Protein AF-A0A2E1GS94-F1 (afdb_monomer_lite)

pLDDT: mean 85.34, std 13.86, range [45.25, 96.44]

Foldseek 3Di:
DPVVVVVVVVVVVVVVVVVVVVVVVVVVVPFPWDKDKAQKKKKFFDQVCLLVQDFQFWKDWAQAIEGEHLEDDPDDDPNYDYDYRQFRFDDDDPNDTDTDGDGGLVRLVVVVVVPVVDQKDWDDPVCSVVGNITMIGGVVSGIIMMIGGPSHRMDMDHD

Structure (mmCIF, N/CA/C/O backbone):
data_AF-A0A2E1GS94-F1
#
_entry.id   AF-A0A2E1GS94-F1
#
loop_
_atom_site.group_PDB
_atom_site.id
_atom_site.type_symbol
_atom_site.label_atom_id
_atom_site.label_alt_id
_atom_site.label_comp_id
_atom_site.label_asym_id
_atom_site.label_entity_id
_atom_site.label_seq_id
_atom_site.pdbx_PDB_ins_code
_atom_site.Cartn_x
_atom_site.Cartn_y
_atom_site.Cartn_z
_atom_site.occupancy
_atom_site.B_iso_or_equiv
_atom_site.auth_seq_id
_atom_site.auth_comp_id
_atom_site.auth_asym_id
_atom_site.auth_atom_id
_atom_site.pdbx_PDB_model_num
ATOM 1 N N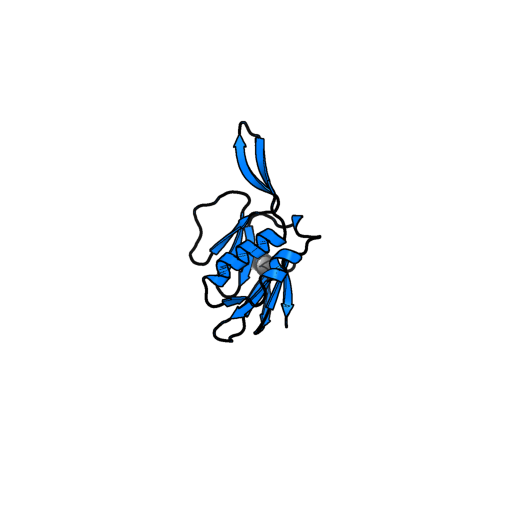 . MET A 1 1 ? -25.168 -57.553 -24.967 1.00 45.25 1 MET A N 1
ATOM 2 C CA . MET A 1 1 ? -24.920 -56.125 -25.275 1.00 45.25 1 MET A CA 1
ATOM 3 C C . MET A 1 1 ? -24.930 -55.276 -23.989 1.00 45.25 1 MET A C 1
ATOM 5 O O . MET A 1 1 ? -25.676 -54.319 -23.899 1.00 45.25 1 MET A O 1
ATOM 9 N N . VAL A 1 2 ? -24.141 -55.643 -22.963 1.00 47.12 2 VAL A N 1
ATOM 10 C CA . VAL A 1 2 ? -24.171 -54.984 -21.625 1.00 47.12 2 VAL A CA 1
ATOM 11 C C . VAL A 1 2 ? -22.766 -54.587 -21.126 1.00 47.12 2 VAL A C 1
ATOM 13 O O . VAL A 1 2 ? -22.616 -53.699 -20.295 1.00 47.12 2 VAL A O 1
ATOM 16 N N . LEU A 1 3 ? -21.700 -55.167 -21.691 1.00 45.97 3 LEU A N 1
ATOM 17 C CA . LEU A 1 3 ? -20.315 -54.942 -21.247 1.00 45.97 3 LEU A CA 1
ATOM 18 C C . LEU A 1 3 ? -19.674 -53.636 -21.752 1.00 45.97 3 LEU A C 1
ATOM 20 O O . LEU A 1 3 ? -18.719 -53.154 -21.147 1.00 45.97 3 LEU A O 1
ATOM 24 N N . VAL A 1 4 ? -20.187 -53.045 -22.838 1.00 50.72 4 VAL A N 1
ATOM 25 C CA . VAL A 1 4 ? -19.599 -51.834 -23.448 1.00 50.72 4 VAL A CA 1
ATOM 26 C C . VAL A 1 4 ? -20.032 -50.561 -22.710 1.00 50.72 4 VAL A C 1
ATOM 28 O O . VAL A 1 4 ? -19.220 -49.658 -22.518 1.00 50.72 4 VAL A O 1
ATOM 31 N N . GLY A 1 5 ? -21.272 -50.523 -22.204 1.00 50.88 5 GLY A N 1
ATOM 32 C CA . GLY A 1 5 ? -21.806 -49.378 -21.457 1.00 50.88 5 GLY A CA 1
ATOM 33 C C . GLY A 1 5 ? -21.050 -49.114 -20.156 1.00 50.88 5 GLY A C 1
ATOM 34 O O . GLY A 1 5 ? -20.760 -47.967 -19.835 1.00 50.88 5 GLY A O 1
ATOM 35 N N . ASN A 1 6 ? -20.635 -50.176 -19.458 1.00 57.50 6 ASN A N 1
ATOM 36 C CA . ASN A 1 6 ? -19.967 -50.068 -18.160 1.00 57.50 6 ASN A CA 1
ATOM 37 C C . ASN A 1 6 ? -18.542 -49.488 -18.271 1.00 57.50 6 ASN A C 1
ATOM 39 O O . ASN A 1 6 ? -18.098 -48.741 -17.403 1.00 57.50 6 ASN A O 1
ATOM 43 N N . LYS A 1 7 ? -17.815 -49.781 -19.360 1.00 54.75 7 LYS A N 1
ATOM 44 C CA . LYS A 1 7 ? -16.481 -49.202 -19.605 1.00 54.75 7 LYS A CA 1
ATOM 45 C C . LYS A 1 7 ? -16.559 -47.728 -20.004 1.00 54.75 7 LYS A C 1
ATOM 47 O O . LYS A 1 7 ? -15.763 -46.935 -19.514 1.00 54.75 7 LYS A O 1
ATOM 52 N N . PHE A 1 8 ? -17.536 -47.358 -20.833 1.00 59.97 8 PHE A N 1
ATOM 53 C CA . PHE A 1 8 ? -17.757 -45.964 -21.228 1.00 59.97 8 PHE A CA 1
ATOM 54 C C . PHE A 1 8 ? -18.191 -45.092 -20.042 1.00 59.97 8 PHE A C 1
ATOM 56 O O . PHE A 1 8 ? -17.655 -44.002 -19.863 1.00 59.97 8 PHE A O 1
ATOM 63 N N . PHE A 1 9 ? -19.090 -45.596 -19.188 1.00 60.19 9 PHE A N 1
ATOM 64 C CA . PHE A 1 9 ? -19.523 -44.888 -17.979 1.00 60.19 9 PHE A CA 1
ATOM 65 C C . PHE A 1 9 ? -18.377 -44.673 -16.986 1.00 60.19 9 PHE A C 1
ATOM 67 O O . PHE A 1 9 ? -18.208 -43.569 -16.477 1.00 60.19 9 PHE A O 1
ATOM 74 N N . ASN A 1 10 ? -17.547 -45.697 -16.755 1.00 60.69 10 ASN A N 1
ATOM 75 C CA . ASN A 1 10 ? -16.380 -45.578 -15.879 1.00 60.69 10 ASN A CA 1
ATOM 76 C C . ASN A 1 10 ? -15.337 -44.592 -16.422 1.00 60.69 10 ASN A C 1
ATOM 78 O O . ASN A 1 10 ? -14.745 -43.842 -15.649 1.00 60.69 10 ASN A O 1
ATOM 82 N N . LEU A 1 11 ? -15.137 -44.553 -17.744 1.00 61.78 11 LEU A N 1
ATOM 83 C CA . LEU A 1 11 ? -14.219 -43.608 -18.375 1.00 61.78 11 LEU A CA 1
ATOM 84 C C . LEU A 1 11 ? -14.734 -42.164 -18.251 1.00 61.78 11 LEU A C 1
ATOM 86 O O . LEU A 1 11 ? -13.988 -41.278 -17.841 1.00 61.78 11 LEU A O 1
ATOM 90 N N . LEU A 1 12 ? -16.024 -41.935 -18.526 1.00 61.16 12 LEU A N 1
ATOM 91 C CA . LEU A 1 12 ? -16.661 -40.622 -18.387 1.00 61.16 12 LEU A CA 1
ATOM 92 C C . LEU A 1 12 ? -16.620 -40.129 -16.931 1.00 61.16 12 LEU A C 1
ATOM 94 O O . LEU A 1 12 ? -16.287 -38.974 -16.672 1.00 61.16 12 LEU A O 1
ATOM 98 N N . PHE A 1 13 ? -16.887 -41.024 -15.975 1.00 63.16 13 PHE A N 1
ATOM 99 C CA . PHE A 1 13 ? -16.810 -40.739 -14.543 1.00 63.16 13 PHE A CA 1
ATOM 100 C C . PHE A 1 13 ? -15.378 -40.408 -14.097 1.00 63.16 13 PHE A C 1
ATOM 102 O O . PHE A 1 13 ? -15.176 -39.494 -13.299 1.00 63.16 13 PHE A O 1
ATOM 109 N N . PHE A 1 14 ? -14.369 -41.089 -14.651 1.00 64.94 14 PHE A N 1
ATOM 110 C CA . PHE A 1 14 ? -12.962 -40.789 -14.390 1.00 64.94 14 PHE A CA 1
ATOM 111 C C . PHE A 1 14 ? -12.572 -39.396 -14.905 1.00 64.94 14 PHE A C 1
ATOM 113 O O . PHE A 1 14 ? -11.951 -38.627 -14.171 1.00 64.94 14 PHE A O 1
ATOM 120 N N . TYR A 1 15 ? -12.976 -39.023 -16.123 1.00 69.50 15 TYR A N 1
ATOM 121 C CA . TYR A 1 15 ? -12.730 -37.675 -16.650 1.00 69.50 15 TYR A CA 1
ATOM 122 C C . TYR A 1 15 ? -13.458 -36.594 -15.845 1.00 69.50 15 TYR A C 1
ATOM 124 O O . TYR A 1 15 ? -12.851 -35.577 -15.510 1.00 69.50 15 TYR A O 1
ATOM 132 N N . PHE A 1 16 ? -14.714 -36.832 -15.461 1.00 71.44 16 PHE A N 1
ATOM 133 C CA . PHE A 1 16 ? -15.487 -35.888 -14.652 1.00 71.44 16 PHE A CA 1
ATOM 134 C C . PHE A 1 16 ? -14.867 -35.687 -13.262 1.00 71.44 16 PHE A C 1
ATOM 136 O O . PHE A 1 16 ? -14.725 -34.556 -12.801 1.00 71.44 16 PHE A O 1
ATOM 143 N N . LYS A 1 17 ? -14.409 -36.770 -12.619 1.00 70.31 17 LYS A N 1
ATOM 144 C CA . LYS A 1 17 ? -13.725 -36.719 -11.319 1.00 70.31 17 LYS A CA 1
ATOM 145 C C . LYS A 1 17 ? -12.403 -35.951 -11.391 1.00 70.31 17 LYS A C 1
ATOM 147 O O . LYS A 1 17 ? -12.129 -35.145 -10.507 1.00 70.31 17 LYS A O 1
ATOM 152 N N . ASN A 1 18 ? -11.604 -36.167 -12.438 1.00 68.81 18 ASN A N 1
ATOM 153 C CA . ASN A 1 18 ? -10.344 -35.442 -12.627 1.00 68.81 18 ASN A CA 1
ATOM 154 C C . ASN A 1 18 ? -10.570 -33.956 -12.943 1.00 68.81 18 ASN A C 1
ATOM 156 O O . ASN A 1 18 ? -9.838 -33.112 -12.434 1.00 68.81 18 ASN A O 1
ATOM 160 N N . TYR A 1 19 ? -11.606 -33.622 -13.717 1.00 72.00 19 TYR A N 1
ATOM 161 C CA . TYR A 1 19 ? -11.971 -32.231 -13.997 1.00 72.00 19 TYR A CA 1
ATOM 162 C C . TYR A 1 19 ? -12.457 -31.503 -12.737 1.00 72.00 19 TYR A C 1
ATOM 164 O O . TYR A 1 19 ? -12.022 -30.388 -12.459 1.00 72.00 19 TYR A O 1
ATOM 172 N N . LEU A 1 20 ? -13.295 -32.160 -11.927 1.00 71.00 20 LEU A N 1
ATOM 173 C CA . LEU A 1 20 ? -13.753 -31.628 -10.644 1.00 71.00 20 LEU A CA 1
ATOM 174 C C . LEU A 1 20 ? -12.578 -31.415 -9.676 1.00 71.00 20 LEU A C 1
ATOM 176 O O . LEU A 1 20 ? -12.503 -30.383 -9.019 1.00 71.00 20 LEU A O 1
ATOM 180 N N . PHE A 1 21 ? -11.630 -32.356 -9.622 1.00 70.19 21 PHE A N 1
ATOM 181 C CA . PHE A 1 21 ? -10.424 -32.235 -8.800 1.00 70.19 21 PHE A CA 1
ATOM 182 C C . PHE A 1 21 ? -9.523 -31.075 -9.250 1.00 70.19 21 PHE A C 1
ATOM 184 O O . PHE A 1 21 ? -9.039 -30.315 -8.415 1.00 70.19 21 PHE A O 1
ATOM 191 N N . LEU A 1 22 ? -9.354 -30.883 -10.563 1.00 66.00 22 LEU A N 1
ATOM 192 C CA . LEU A 1 22 ? -8.608 -29.752 -11.116 1.00 66.00 22 LEU A CA 1
ATOM 193 C C . LEU A 1 22 ? -9.297 -28.413 -10.802 1.00 66.00 22 LEU A C 1
ATOM 195 O O . LEU A 1 22 ? -8.633 -27.455 -10.419 1.00 66.00 22 LEU A O 1
ATOM 199 N N . TYR A 1 23 ? -10.628 -28.360 -10.889 1.00 64.00 23 TYR A N 1
ATOM 200 C CA . TYR A 1 23 ? -11.425 -27.190 -10.510 1.00 64.00 23 TYR A CA 1
ATOM 201 C C . TYR A 1 23 ? -11.293 -26.861 -9.012 1.00 64.00 23 TYR A C 1
ATOM 203 O O . TYR A 1 23 ? -11.087 -25.702 -8.652 1.00 64.00 23 TYR A O 1
ATOM 211 N N . PHE A 1 24 ? -11.310 -27.876 -8.139 1.00 60.25 24 PHE A N 1
ATOM 212 C CA . PHE A 1 24 ? -11.046 -27.709 -6.705 1.00 60.25 24 PHE A CA 1
ATOM 213 C C . PHE A 1 24 ? -9.619 -27.229 -6.415 1.00 60.25 24 PHE A C 1
ATOM 215 O O . PHE A 1 24 ? -9.440 -26.383 -5.543 1.00 60.25 24 PHE A O 1
ATOM 222 N N . LEU A 1 25 ? -8.612 -27.708 -7.152 1.00 57.34 25 LEU A N 1
ATOM 223 C CA . LEU A 1 25 ? -7.231 -27.226 -7.031 1.00 57.34 25 LEU A CA 1
ATOM 224 C C . LEU A 1 25 ? -7.091 -25.755 -7.446 1.00 57.34 25 LEU A C 1
ATOM 226 O O . LEU A 1 25 ? -6.404 -24.994 -6.770 1.00 57.34 25 LEU A O 1
ATOM 230 N N . ILE A 1 26 ? -7.778 -25.337 -8.512 1.00 58.75 26 ILE A N 1
ATOM 231 C CA . ILE A 1 26 ? -7.781 -23.940 -8.971 1.00 58.75 26 ILE A CA 1
ATOM 232 C C . ILE A 1 26 ? -8.468 -23.028 -7.942 1.00 58.75 26 ILE A C 1
ATOM 234 O O . ILE A 1 26 ? -7.962 -21.946 -7.657 1.00 58.75 26 ILE A O 1
ATOM 238 N N . ILE A 1 27 ? -9.577 -23.471 -7.334 1.00 56.66 27 ILE A N 1
ATOM 239 C CA . ILE A 1 27 ? -10.271 -22.710 -6.280 1.00 56.66 27 ILE A CA 1
ATOM 240 C C . ILE A 1 27 ? -9.458 -22.675 -4.983 1.00 56.66 27 ILE A C 1
ATOM 242 O O . ILE A 1 27 ? -9.384 -21.630 -4.346 1.00 56.66 27 ILE A O 1
ATOM 246 N N . SER A 1 28 ? -8.814 -23.781 -4.601 1.00 52.41 28 SER A N 1
ATOM 247 C CA . SER A 1 28 ? -7.985 -23.843 -3.391 1.00 52.41 28 SER A CA 1
ATOM 248 C C . SER A 1 28 ? -6.697 -23.024 -3.505 1.00 52.41 28 SER A C 1
ATOM 250 O O . SER A 1 28 ? -6.132 -22.652 -2.483 1.00 52.41 28 SER A O 1
ATOM 252 N N . CYS A 1 29 ? -6.232 -22.733 -4.723 1.00 51.50 29 CYS A N 1
ATOM 253 C CA . CYS A 1 29 ? -5.133 -21.799 -4.976 1.00 51.50 29 CYS A CA 1
ATOM 254 C C . CYS A 1 29 ? -5.615 -20.333 -5.059 1.00 51.50 29 CYS A C 1
ATOM 256 O O . CYS A 1 29 ? -4.816 -19.419 -5.274 1.00 51.50 29 CYS A O 1
ATOM 258 N N . GLY A 1 30 ? -6.924 -20.103 -4.914 1.00 49.16 30 GLY A N 1
ATOM 259 C CA . GLY A 1 30 ? -7.565 -18.799 -4.972 1.00 49.16 30 GLY A CA 1
ATOM 260 C C . GLY A 1 30 ? -7.270 -17.957 -3.735 1.00 49.16 30 GLY A C 1
ATOM 261 O O . GLY A 1 30 ? -8.071 -17.925 -2.813 1.00 49.16 30 GLY A O 1
ATOM 262 N N . ASN A 1 31 ? -6.136 -17.251 -3.767 1.00 59.44 31 ASN A N 1
ATOM 263 C CA . ASN A 1 31 ? -5.781 -16.085 -2.951 1.00 59.44 31 ASN A CA 1
ATOM 264 C C . ASN A 1 31 ? -6.275 -16.113 -1.491 1.00 59.44 31 ASN A C 1
ATOM 266 O O . ASN A 1 31 ? -7.259 -15.449 -1.154 1.00 59.44 31 ASN A O 1
ATOM 270 N N . ASP A 1 32 ? -5.510 -16.774 -0.617 1.00 70.00 32 ASP A N 1
ATOM 271 C CA . ASP A 1 32 ? -5.539 -16.531 0.831 1.00 70.00 32 ASP A CA 1
ATOM 272 C C . ASP A 1 32 ? -5.118 -15.075 1.100 1.00 70.00 32 ASP A C 1
ATOM 274 O O . ASP A 1 32 ? -3.943 -14.740 1.289 1.00 70.00 32 ASP A O 1
ATOM 278 N N . LEU A 1 33 ? -6.093 -14.169 1.030 1.00 83.25 33 LEU A N 1
ATOM 279 C CA . LEU A 1 33 ? -5.927 -12.794 1.466 1.00 83.25 33 LEU A CA 1
ATOM 280 C C . LEU A 1 33 ? -6.157 -12.743 2.973 1.00 83.25 33 LEU A C 1
ATOM 282 O O . LEU A 1 33 ? -7.273 -12.968 3.447 1.00 83.25 33 LEU A O 1
ATOM 286 N N . ASP A 1 34 ? -5.122 -12.360 3.710 1.00 88.38 34 ASP A N 1
ATOM 287 C CA . ASP A 1 34 ? -5.261 -11.993 5.110 1.00 88.38 34 ASP A CA 1
ATOM 288 C C . ASP A 1 34 ? -6.208 -10.795 5.201 1.00 88.38 34 ASP A C 1
ATOM 290 O O . ASP A 1 34 ? -6.040 -9.798 4.487 1.00 88.38 34 ASP A O 1
ATOM 294 N N . LYS A 1 35 ? -7.207 -10.893 6.082 1.00 92.12 35 LYS A N 1
ATOM 295 C CA . LYS A 1 35 ? -8.173 -9.827 6.343 1.00 92.12 35 LYS A CA 1
ATOM 296 C C . LYS A 1 35 ? -8.066 -9.362 7.786 1.00 92.12 35 LYS A C 1
ATOM 298 O O . LYS A 1 35 ? -8.215 -10.156 8.708 1.00 92.12 35 LYS A O 1
ATOM 303 N N . ILE A 1 36 ? -7.902 -8.058 7.961 1.00 93.50 36 ILE A N 1
ATOM 304 C CA . ILE A 1 36 ? -7.797 -7.399 9.264 1.00 93.50 36 ILE A CA 1
ATOM 305 C C . ILE A 1 36 ? -8.922 -6.376 9.372 1.00 93.50 36 ILE A C 1
ATOM 307 O O . ILE A 1 36 ? -9.161 -5.629 8.424 1.00 93.50 36 ILE A O 1
ATOM 311 N N . ASN A 1 37 ? -9.626 -6.356 10.508 1.00 94.44 37 ASN A N 1
ATOM 312 C CA . ASN A 1 37 ? -10.758 -5.456 10.739 1.00 94.44 37 ASN A CA 1
ATOM 313 C C . ASN A 1 37 ? -10.634 -4.766 12.100 1.00 94.44 37 ASN A C 1
ATOM 315 O O . ASN A 1 37 ? -10.961 -5.365 13.123 1.00 94.44 37 ASN A O 1
ATOM 319 N N . SER A 1 38 ? -10.265 -3.487 12.109 1.00 95.50 38 SER A N 1
ATOM 320 C CA . SER A 1 38 ? -10.055 -2.72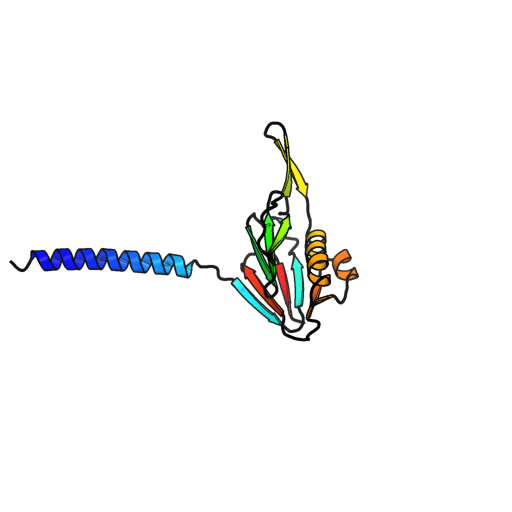8 13.346 1.00 95.50 38 SER A CA 1
ATOM 321 C C . SER A 1 38 ? -10.559 -1.284 13.213 1.00 95.50 38 SER A C 1
ATOM 323 O O . SER A 1 38 ? -10.518 -0.732 12.112 1.00 95.50 38 SER A O 1
ATOM 325 N N . PRO A 1 39 ? -11.065 -0.648 14.290 1.00 94.12 39 PRO A N 1
ATOM 326 C CA . PRO A 1 39 ? -11.406 0.780 14.283 1.00 94.12 39 PRO A CA 1
ATOM 327 C C . PRO A 1 39 ? -10.201 1.686 13.994 1.00 94.12 39 PRO A C 1
ATOM 329 O O . PRO A 1 39 ? -10.365 2.744 13.389 1.00 94.12 39 PRO A O 1
ATOM 332 N N . GLN A 1 40 ? -9.002 1.275 14.409 1.00 94.81 40 GLN A N 1
ATOM 333 C CA . GLN A 1 40 ? -7.762 1.998 14.168 1.00 94.81 40 GLN A CA 1
ATOM 334 C C . GLN A 1 40 ? -6.658 1.025 13.757 1.00 94.81 40 GLN A C 1
ATOM 336 O O . GLN A 1 40 ? -6.482 -0.042 14.348 1.00 94.81 40 GLN A O 1
ATOM 341 N N . ILE A 1 41 ? -5.918 1.392 12.715 1.00 95.31 41 ILE A N 1
ATOM 342 C CA . ILE A 1 41 ? -4.871 0.548 12.142 1.00 95.31 41 ILE A CA 1
ATOM 343 C C . ILE A 1 41 ? -3.600 1.368 11.963 1.00 95.31 41 ILE A C 1
ATOM 345 O O . ILE A 1 41 ? -3.650 2.534 11.575 1.00 95.31 41 ILE A O 1
ATOM 349 N N . VAL A 1 42 ? -2.452 0.748 12.224 1.00 95.44 42 VAL A N 1
ATOM 350 C CA . VAL A 1 42 ? -1.151 1.247 11.777 1.00 95.44 42 VAL A CA 1
ATOM 351 C C . VAL A 1 42 ? -0.654 0.349 10.656 1.00 95.44 42 VAL A C 1
ATOM 353 O O . VAL A 1 42 ? -0.514 -0.857 10.861 1.00 95.44 42 VAL A O 1
ATOM 356 N N . ILE A 1 43 ? -0.375 0.930 9.490 1.00 94.94 43 ILE A N 1
ATOM 357 C CA . ILE A 1 43 ? 0.281 0.227 8.386 1.00 94.94 43 ILE A CA 1
ATOM 358 C C . ILE A 1 43 ? 1.713 0.722 8.204 1.00 94.94 43 ILE A C 1
ATOM 360 O O . ILE A 1 43 ? 2.008 1.900 8.413 1.00 94.94 43 ILE A O 1
ATOM 364 N N . LYS A 1 44 ? 2.603 -0.188 7.817 1.00 95.31 44 LYS A N 1
ATOM 365 C CA . LYS A 1 44 ? 4.018 0.091 7.566 1.00 95.31 44 LYS A CA 1
ATOM 366 C C . LYS A 1 44 ? 4.576 -0.950 6.608 1.00 95.31 44 LYS A C 1
ATOM 368 O O . LYS A 1 44 ? 4.303 -2.135 6.776 1.00 95.31 44 LYS A O 1
ATOM 373 N N . TYR A 1 45 ? 5.385 -0.546 5.639 1.00 95.88 45 TYR A N 1
ATOM 374 C CA . TYR A 1 45 ? 6.111 -1.517 4.823 1.00 95.88 45 TYR A CA 1
ATOM 375 C C . TYR A 1 45 ? 7.261 -2.157 5.607 1.00 95.88 45 TYR A C 1
ATOM 377 O O . TYR A 1 45 ? 8.002 -1.476 6.318 1.00 95.88 45 TYR A O 1
ATOM 385 N N . ASP A 1 46 ? 7.430 -3.468 5.457 1.00 94.62 46 ASP A N 1
ATOM 386 C CA . ASP A 1 46 ? 8.582 -4.186 5.995 1.00 94.62 46 ASP A CA 1
ATOM 387 C C . ASP A 1 46 ? 9.833 -3.848 5.175 1.00 94.62 46 ASP A C 1
ATOM 389 O O . ASP A 1 46 ? 9.999 -4.326 4.052 1.00 94.62 46 ASP A O 1
ATOM 393 N N . SER A 1 47 ? 10.735 -3.050 5.746 1.00 91.06 47 SER A N 1
ATOM 394 C CA . SER A 1 47 ? 11.977 -2.631 5.090 1.00 91.06 47 SER A CA 1
ATOM 395 C C . SER A 1 47 ? 12.869 -3.795 4.644 1.00 91.06 47 SER A C 1
ATOM 397 O O . SER A 1 47 ? 13.592 -3.648 3.660 1.00 91.06 47 SER A O 1
ATOM 399 N N . PHE A 1 48 ? 12.830 -4.950 5.321 1.00 91.56 48 PHE A N 1
ATOM 400 C CA . PHE A 1 48 ? 13.662 -6.104 4.961 1.00 91.56 48 PHE A CA 1
ATOM 401 C C . PHE A 1 48 ? 13.116 -6.850 3.744 1.00 91.56 48 PHE A C 1
ATOM 403 O O . PHE A 1 48 ? 13.880 -7.346 2.916 1.00 91.56 48 PHE A O 1
ATOM 410 N N . ASN A 1 49 ? 11.791 -6.918 3.624 1.00 93.38 49 ASN A N 1
ATOM 411 C CA . ASN A 1 49 ? 11.108 -7.633 2.550 1.00 93.38 49 ASN A CA 1
ATOM 412 C C . ASN A 1 49 ? 10.567 -6.705 1.450 1.00 93.38 49 ASN A C 1
ATOM 414 O O . ASN A 1 49 ? 10.013 -7.194 0.472 1.00 93.38 49 ASN A O 1
ATOM 418 N N . PHE A 1 50 ? 10.772 -5.390 1.559 1.00 92.50 50 PHE A N 1
ATOM 419 C CA . PHE A 1 50 ? 10.280 -4.376 0.623 1.00 92.50 50 PHE A CA 1
ATOM 420 C C . PHE A 1 50 ? 10.624 -4.664 -0.841 1.00 92.50 50 PHE A C 1
ATOM 422 O O . PHE A 1 50 ? 9.789 -4.520 -1.728 1.00 92.50 50 PHE A O 1
ATOM 429 N N . ASN A 1 51 ? 11.847 -5.133 -1.097 1.00 92.31 51 ASN A N 1
ATOM 430 C CA . ASN A 1 51 ? 12.324 -5.427 -2.450 1.00 92.31 51 ASN A CA 1
ATOM 431 C C . ASN A 1 51 ? 11.606 -6.616 -3.115 1.00 92.31 51 ASN A C 1
ATOM 433 O O . ASN A 1 51 ? 11.833 -6.858 -4.297 1.00 92.31 51 ASN A O 1
ATOM 437 N N . LYS A 1 52 ? 10.771 -7.357 -2.373 1.00 93.62 52 LYS A N 1
ATOM 438 C CA . LYS A 1 52 ? 9.970 -8.478 -2.884 1.00 93.62 52 LYS A CA 1
ATOM 439 C C . LYS A 1 52 ? 8.646 -8.045 -3.512 1.00 93.62 52 LYS A C 1
ATOM 441 O O . LYS A 1 52 ? 7.944 -8.905 -4.016 1.00 93.62 52 LYS A O 1
ATOM 446 N N . ILE A 1 53 ? 8.289 -6.760 -3.457 1.00 95.00 53 ILE A N 1
ATOM 447 C CA . ILE A 1 53 ? 7.079 -6.255 -4.113 1.00 95.00 53 ILE A CA 1
ATOM 448 C C . ILE A 1 53 ? 7.232 -6.400 -5.630 1.00 95.00 53 ILE A C 1
ATOM 450 O O . ILE A 1 53 ? 8.134 -5.803 -6.234 1.00 95.00 53 ILE A O 1
ATOM 454 N N . GLU A 1 54 ? 6.322 -7.147 -6.243 1.00 93.94 54 GLU A N 1
ATOM 455 C CA . GLU A 1 54 ? 6.294 -7.400 -7.677 1.00 93.94 54 GLU A CA 1
ATOM 456 C C . GLU A 1 54 ? 5.236 -6.557 -8.402 1.00 93.94 54 GLU A C 1
ATOM 458 O O . GLU A 1 54 ? 4.508 -5.751 -7.822 1.00 93.94 54 GLU A O 1
ATOM 463 N N . GLU A 1 55 ? 5.205 -6.685 -9.727 1.00 93.94 55 GLU A N 1
ATOM 464 C CA . GLU A 1 55 ? 4.135 -6.091 -10.521 1.00 93.94 55 GLU A CA 1
ATOM 465 C C . GLU A 1 55 ? 2.815 -6.802 -10.216 1.00 93.94 55 GLU A C 1
ATOM 467 O O . GLU A 1 55 ? 2.799 -8.012 -10.026 1.00 93.94 55 GLU A O 1
ATOM 472 N N . ASP A 1 56 ? 1.721 -6.046 -10.180 1.00 92.38 56 ASP A N 1
ATOM 473 C CA . ASP A 1 56 ? 0.367 -6.519 -9.878 1.00 92.38 56 ASP A CA 1
ATOM 474 C C . ASP A 1 56 ? 0.112 -6.987 -8.442 1.00 92.38 56 ASP A C 1
ATOM 476 O O . ASP A 1 56 ? -1.049 -7.226 -8.092 1.00 92.38 56 ASP A O 1
ATOM 480 N N . ASP A 1 57 ? 1.132 -6.990 -7.579 1.00 94.62 57 ASP A N 1
ATOM 481 C CA . ASP A 1 57 ? 0.930 -7.084 -6.136 1.00 94.62 57 ASP A CA 1
ATOM 482 C C . ASP A 1 57 ? -0.013 -5.981 -5.664 1.00 94.62 57 ASP A C 1
ATOM 484 O O . ASP A 1 57 ? 0.067 -4.825 -6.095 1.00 94.62 57 ASP A O 1
ATOM 488 N N . PHE A 1 58 ? -0.929 -6.328 -4.764 1.00 94.81 58 PHE A N 1
ATOM 489 C CA . PHE A 1 58 ? -1.931 -5.386 -4.299 1.00 94.81 58 PHE A CA 1
ATOM 490 C C . PHE A 1 58 ? -2.364 -5.641 -2.861 1.00 94.81 58 PHE A C 1
ATOM 492 O O . PHE A 1 58 ? -2.268 -6.744 -2.317 1.00 94.81 58 PHE A O 1
ATOM 499 N N . PHE A 1 59 ? -2.944 -4.599 -2.282 1.00 95.94 59 PHE A N 1
ATOM 500 C CA . PHE A 1 59 ? -3.742 -4.681 -1.071 1.00 95.94 59 PHE A CA 1
ATOM 501 C C . PHE A 1 59 ? -4.956 -3.754 -1.189 1.00 95.94 59 PHE A C 1
ATOM 503 O O . PHE A 1 59 ? -5.055 -2.913 -2.087 1.00 95.94 59 PHE A O 1
ATOM 510 N N . LEU A 1 60 ? -5.917 -3.951 -0.298 1.00 95.69 60 LEU A N 1
ATOM 511 C CA . LEU A 1 60 ? -7.166 -3.207 -0.242 1.00 95.69 60 LEU A CA 1
ATOM 512 C C . LEU A 1 60 ? -7.301 -2.558 1.130 1.00 95.69 60 LEU A C 1
ATOM 514 O O . LEU A 1 60 ? -7.070 -3.229 2.132 1.00 95.69 60 LEU A O 1
ATOM 518 N N . ILE A 1 61 ? -7.736 -1.302 1.166 1.00 96.00 61 ILE A N 1
ATOM 519 C CA . ILE A 1 61 ? -8.266 -0.645 2.367 1.00 96.00 61 ILE A CA 1
ATOM 520 C C . ILE A 1 61 ? -9.728 -0.313 2.070 1.00 96.00 61 ILE A C 1
ATOM 522 O O . ILE A 1 61 ? -10.025 0.508 1.203 1.00 96.00 61 ILE A O 1
ATOM 526 N N . ASP A 1 62 ? -10.647 -0.991 2.751 1.00 94.44 62 ASP A N 1
ATOM 527 C CA . ASP A 1 62 ? -12.073 -1.025 2.434 1.00 94.44 62 AS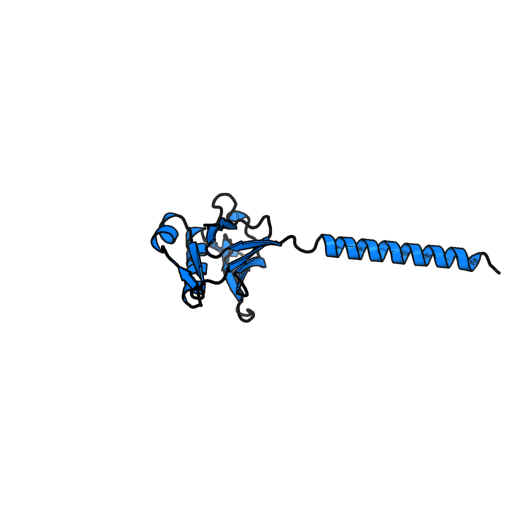P A CA 1
ATOM 528 C C . ASP A 1 62 ? -12.312 -1.361 0.948 1.00 94.44 62 ASP A C 1
ATOM 530 O O . ASP A 1 62 ? -12.030 -2.480 0.511 1.00 94.44 62 ASP A O 1
ATOM 534 N N . ASN A 1 63 ? -12.805 -0.393 0.170 1.00 92.12 63 ASN A N 1
ATOM 535 C CA . ASN A 1 63 ? -13.073 -0.525 -1.266 1.00 92.12 63 ASN A CA 1
ATOM 536 C C . ASN A 1 63 ? -11.972 0.104 -2.140 1.00 92.12 63 ASN A C 1
ATOM 538 O O . ASN A 1 63 ? -12.113 0.153 -3.361 1.00 92.12 63 ASN A O 1
ATOM 542 N N . ILE A 1 64 ? -10.898 0.613 -1.532 1.00 95.00 64 ILE A N 1
ATOM 543 C CA . ILE A 1 64 ? -9.783 1.255 -2.228 1.00 95.00 64 ILE A CA 1
ATOM 544 C C . ILE A 1 64 ? -8.712 0.205 -2.511 1.00 95.00 64 ILE A C 1
ATOM 546 O O . ILE A 1 64 ? -8.211 -0.432 -1.584 1.00 95.00 64 ILE A O 1
ATOM 550 N N . LYS A 1 65 ? -8.335 0.042 -3.781 1.00 95.25 65 LYS A N 1
ATOM 551 C CA . LYS A 1 65 ? -7.282 -0.884 -4.214 1.00 95.25 65 LYS A CA 1
ATOM 552 C C . LYS A 1 65 ? -5.982 -0.144 -4.477 1.00 95.25 65 LYS A C 1
ATOM 554 O O . LYS A 1 65 ? -5.941 0.757 -5.305 1.00 95.25 65 LYS A O 1
ATOM 559 N N . PHE A 1 66 ? -4.908 -0.586 -3.840 1.00 96.12 66 PHE A N 1
ATOM 560 C CA . PHE A 1 66 ? -3.552 -0.131 -4.120 1.00 96.12 66 PHE A CA 1
ATOM 561 C C . PHE A 1 66 ? -2.826 -1.253 -4.852 1.00 96.12 66 PHE A C 1
ATOM 563 O O . PHE A 1 66 ? -2.729 -2.357 -4.322 1.00 96.12 66 PHE A O 1
ATOM 570 N N . ILE A 1 67 ? -2.370 -0.995 -6.076 1.00 95.19 67 ILE A N 1
ATO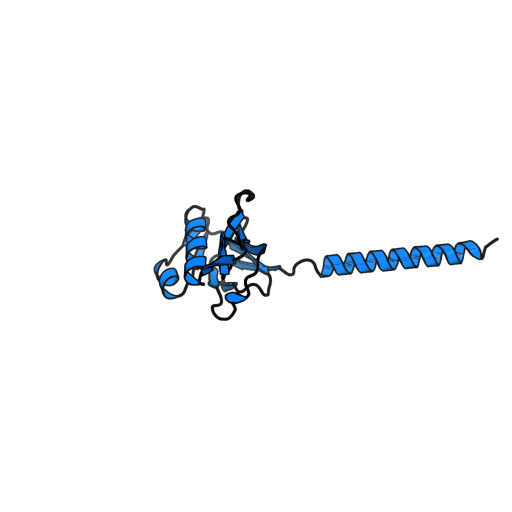M 571 C CA . ILE A 1 67 ? -1.733 -1.994 -6.942 1.00 95.19 67 ILE A CA 1
ATOM 572 C C . ILE A 1 67 ? -0.367 -1.513 -7.411 1.00 95.19 67 ILE A C 1
ATOM 574 O O . ILE A 1 67 ? -0.210 -0.358 -7.807 1.00 95.19 67 ILE A O 1
ATOM 578 N N . HIS A 1 68 ? 0.616 -2.404 -7.399 1.00 95.31 68 HIS A N 1
ATOM 579 C CA . HIS A 1 68 ? 1.956 -2.099 -7.861 1.00 95.31 68 HIS A CA 1
ATOM 580 C C . HIS A 1 68 ? 2.090 -2.243 -9.367 1.00 95.31 68 HIS A C 1
ATOM 582 O O . HIS A 1 68 ? 1.635 -3.217 -9.962 1.00 95.31 68 HIS A O 1
ATOM 588 N N . LYS A 1 69 ? 2.759 -1.279 -9.998 1.00 94.44 69 LYS A N 1
ATOM 589 C CA . LYS A 1 69 ? 3.120 -1.348 -11.416 1.00 94.44 69 LYS A CA 1
ATOM 590 C C . LYS A 1 69 ? 4.589 -1.034 -11.609 1.00 94.44 69 LYS A C 1
ATOM 592 O O . LYS A 1 69 ? 5.135 -0.166 -10.929 1.00 94.44 69 LYS A O 1
ATOM 597 N N . LYS A 1 70 ? 5.209 -1.717 -12.573 1.00 93.19 70 LYS A N 1
ATOM 598 C CA . LYS A 1 70 ? 6.589 -1.440 -13.000 1.00 93.19 70 LYS A CA 1
ATOM 599 C C . LYS A 1 70 ? 6.688 -0.247 -13.941 1.00 93.19 70 LYS A C 1
ATOM 601 O O . LYS A 1 70 ? 7.771 0.301 -14.088 1.00 93.19 70 LYS A O 1
ATOM 606 N N . TYR A 1 71 ? 5.580 0.152 -14.560 1.00 90.50 71 TYR A N 1
ATOM 607 C CA . TYR A 1 71 ? 5.530 1.211 -15.563 1.00 90.50 71 TYR A CA 1
ATOM 608 C C . TYR A 1 71 ? 4.383 2.177 -15.281 1.00 90.50 71 TYR A C 1
ATOM 610 O O . TYR A 1 71 ? 3.361 1.809 -14.689 1.00 90.50 71 TYR A O 1
ATOM 618 N N . HIS A 1 72 ? 4.508 3.406 -15.782 1.00 84.25 72 HIS A N 1
ATOM 619 C CA . HIS A 1 72 ? 3.386 4.337 -15.802 1.00 84.25 72 HIS A CA 1
ATOM 620 C C . HIS A 1 72 ? 2.230 3.749 -16.611 1.00 84.25 72 HIS A C 1
ATOM 622 O O . HIS A 1 72 ? 2.357 3.485 -17.806 1.00 84.25 72 HIS A O 1
ATOM 628 N N . THR A 1 73 ? 1.086 3.577 -15.955 1.00 82.38 73 THR A N 1
ATOM 629 C CA . THR A 1 73 ? -0.126 3.042 -16.577 1.00 82.38 73 THR A CA 1
ATOM 630 C C . THR A 1 73 ? -1.237 4.076 -16.455 1.00 82.38 73 THR A C 1
ATOM 632 O O . THR A 1 73 ? -1.464 4.617 -15.378 1.00 82.38 73 THR A O 1
ATOM 635 N N . LYS A 1 74 ? -1.911 4.378 -17.571 1.00 74.38 74 LYS A N 1
ATOM 636 C CA . LYS A 1 74 ? -2.990 5.383 -17.626 1.00 74.38 74 LYS A CA 1
ATOM 637 C C . LYS A 1 74 ? -4.386 4.795 -17.415 1.00 74.38 74 LYS A C 1
ATOM 639 O O . LYS A 1 74 ? -5.317 5.544 -17.157 1.00 74.38 74 LYS A O 1
ATOM 644 N N . ASN A 1 75 ? -4.535 3.479 -17.557 1.00 68.56 75 ASN A N 1
ATOM 645 C CA . ASN A 1 75 ? -5.823 2.805 -17.443 1.00 68.56 75 ASN A CA 1
ATOM 646 C C . ASN A 1 75 ? -5.955 2.172 -16.057 1.00 68.56 75 ASN A C 1
ATOM 648 O O . ASN A 1 75 ? -5.296 1.172 -15.767 1.00 68.56 75 ASN A O 1
ATOM 652 N N . ILE A 1 76 ? -6.756 2.791 -15.194 1.00 79.31 76 ILE A N 1
ATOM 653 C CA . ILE A 1 76 ? -6.992 2.342 -13.824 1.00 79.31 76 ILE A CA 1
ATOM 654 C C . ILE A 1 76 ? -8.491 2.458 -13.554 1.00 79.31 76 ILE A C 1
ATOM 656 O O . ILE A 1 76 ? -9.107 3.467 -13.891 1.00 79.31 76 ILE A O 1
ATOM 660 N N . SER A 1 77 ? -9.075 1.418 -12.964 1.00 80.12 77 SER A N 1
ATOM 661 C CA . SER A 1 77 ? -10.474 1.424 -12.539 1.00 80.12 77 SER A CA 1
ATOM 662 C C . SER A 1 77 ? -10.730 2.448 -11.435 1.00 80.12 77 SER A C 1
ATOM 664 O O . SER A 1 77 ? -9.841 2.778 -10.648 1.00 80.12 77 SER A O 1
ATOM 666 N N . GLU A 1 78 ? -11.976 2.897 -11.329 1.00 78.56 78 GLU A N 1
ATOM 667 C CA . GLU A 1 78 ? -12.428 3.761 -10.241 1.00 78.56 78 GLU A CA 1
ATOM 668 C C . GLU A 1 78 ? -12.101 3.120 -8.872 1.00 78.56 78 GLU A C 1
ATOM 670 O O . GLU A 1 78 ? -12.240 1.909 -8.691 1.00 78.56 78 GLU A O 1
ATOM 675 N N . ASN A 1 79 ? -11.588 3.911 -7.922 1.00 87.44 79 ASN A N 1
ATOM 676 C CA . ASN A 1 79 ? -11.064 3.470 -6.612 1.00 87.44 79 ASN A CA 1
ATOM 677 C C . ASN A 1 79 ? -9.817 2.567 -6.631 1.00 87.44 79 ASN A C 1
ATOM 679 O O . ASN A 1 79 ? -9.488 1.954 -5.613 1.00 87.44 79 ASN A O 1
ATOM 683 N N . SER A 1 80 ? -9.100 2.486 -7.749 1.00 92.50 80 SER A N 1
ATOM 684 C CA . SER A 1 80 ? -7.778 1.860 -7.795 1.00 92.50 80 SER A CA 1
ATOM 685 C C . SER A 1 80 ? -6.680 2.910 -7.944 1.00 92.50 80 SER A C 1
ATOM 687 O O . SER A 1 80 ? -6.832 3.892 -8.665 1.00 92.50 80 SER A O 1
ATOM 689 N N . TYR A 1 81 ? -5.563 2.698 -7.259 1.00 93.56 81 TYR A N 1
ATOM 690 C CA . TYR A 1 81 ? -4.421 3.601 -7.237 1.00 93.56 81 TYR A CA 1
ATOM 691 C C . TYR A 1 81 ? -3.136 2.824 -7.488 1.00 93.56 81 TYR A C 1
ATOM 693 O O . TYR A 1 81 ? -2.932 1.741 -6.934 1.00 93.56 81 TYR A O 1
ATOM 701 N N . ILE A 1 82 ? -2.270 3.384 -8.331 1.00 93.19 82 ILE A N 1
ATOM 702 C CA . ILE A 1 82 ? -0.985 2.770 -8.651 1.00 93.19 82 ILE A CA 1
ATOM 703 C C . ILE A 1 82 ? 0.064 3.212 -7.642 1.00 93.19 82 ILE A C 1
ATOM 705 O O . ILE A 1 82 ? 0.302 4.405 -7.450 1.00 93.19 82 ILE A O 1
ATOM 709 N N . LEU A 1 83 ? 0.753 2.229 -7.083 1.00 94.75 83 LEU A N 1
ATOM 710 C CA . LEU A 1 83 ? 2.012 2.412 -6.385 1.00 94.75 83 LEU A CA 1
ATOM 711 C C . LEU A 1 83 ? 3.160 1.923 -7.286 1.00 94.75 83 LEU A C 1
ATOM 713 O O . LEU A 1 83 ? 3.001 0.951 -8.026 1.00 94.75 83 LEU A O 1
ATOM 717 N N . PRO A 1 84 ? 4.329 2.578 -7.281 1.00 94.62 84 PRO A N 1
ATOM 718 C CA . PRO A 1 84 ? 5.490 2.047 -7.984 1.00 94.62 84 PRO A CA 1
ATOM 719 C C . PRO A 1 84 ? 5.979 0.756 -7.316 1.00 94.62 84 PRO A C 1
ATOM 721 O O . PRO A 1 84 ? 5.885 0.592 -6.098 1.00 94.62 84 PRO A O 1
ATOM 724 N N . THR A 1 85 ? 6.526 -0.170 -8.099 1.00 95.75 85 THR A N 1
ATOM 725 C CA . THR A 1 85 ? 7.413 -1.216 -7.561 1.00 95.75 85 THR A CA 1
ATOM 726 C C . THR A 1 85 ? 8.737 -0.601 -7.081 1.00 95.75 85 THR A C 1
ATOM 728 O O . THR A 1 85 ? 9.114 0.451 -7.599 1.00 95.75 85 THR A O 1
ATOM 731 N N . PRO A 1 86 ? 9.508 -1.264 -6.195 1.00 93.94 86 PRO A N 1
ATOM 732 C CA . PRO A 1 86 ? 10.806 -0.773 -5.713 1.00 93.94 86 PRO A CA 1
ATOM 733 C C . PRO A 1 86 ? 11.772 -0.328 -6.822 1.00 93.94 86 PRO A C 1
ATOM 735 O O . PRO A 1 86 ? 12.498 0.646 -6.649 1.00 93.94 86 PRO A O 1
ATOM 738 N N . ASN A 1 87 ? 11.742 -1.015 -7.971 1.00 90.94 87 ASN A N 1
ATOM 739 C CA . ASN A 1 87 ? 12.479 -0.656 -9.184 1.00 90.94 87 ASN A CA 1
ATOM 740 C C . ASN A 1 87 ? 11.498 -0.251 -10.294 1.00 90.94 87 ASN A C 1
ATOM 742 O O . ASN A 1 87 ? 11.158 -1.059 -11.159 1.00 90.94 87 ASN A O 1
ATOM 746 N N . PHE A 1 88 ? 11.012 0.985 -10.253 1.00 90.00 88 PHE A N 1
ATOM 747 C CA . PHE A 1 88 ? 10.033 1.497 -11.207 1.00 90.00 88 PHE A CA 1
ATOM 748 C C . PHE A 1 88 ? 10.711 1.965 -12.497 1.00 90.00 88 PHE A C 1
ATOM 750 O O . PHE A 1 88 ? 11.693 2.695 -12.448 1.00 90.00 88 PHE A O 1
ATOM 757 N N . ILE A 1 89 ? 10.215 1.561 -13.665 1.00 89.50 89 ILE A N 1
ATOM 758 C CA . ILE A 1 89 ? 10.805 1.915 -14.960 1.00 89.50 89 ILE A CA 1
ATOM 759 C C . ILE A 1 89 ? 10.195 3.227 -15.453 1.00 89.50 89 ILE A C 1
ATOM 761 O O . ILE A 1 89 ? 9.036 3.278 -15.867 1.00 89.50 89 ILE A O 1
ATOM 765 N N . ILE A 1 90 ? 11.014 4.277 -15.474 1.00 88.94 90 ILE A N 1
ATOM 766 C CA . ILE A 1 90 ? 10.613 5.611 -15.941 1.00 88.94 90 ILE A CA 1
ATOM 767 C C . ILE A 1 90 ? 10.775 5.776 -17.451 1.00 88.94 90 ILE A C 1
ATOM 769 O O . ILE A 1 90 ? 10.025 6.517 -18.087 1.00 88.94 90 ILE A O 1
ATOM 773 N N . ARG A 1 91 ? 11.762 5.102 -18.053 1.00 88.12 91 ARG A N 1
ATOM 774 C CA . ARG A 1 91 ? 12.066 5.246 -19.481 1.00 88.12 91 ARG A CA 1
ATOM 775 C C . ARG A 1 91 ? 12.789 4.023 -20.025 1.00 88.12 91 ARG A C 1
ATOM 777 O O . ARG A 1 91 ? 13.587 3.403 -19.330 1.00 88.12 91 ARG A O 1
ATOM 784 N N . LYS A 1 92 ? 12.568 3.729 -21.306 1.00 87.75 92 LYS A N 1
ATOM 785 C CA . LYS A 1 92 ? 13.363 2.773 -22.081 1.00 87.75 92 LYS A CA 1
ATOM 786 C C . LYS A 1 92 ? 14.019 3.501 -23.254 1.00 87.75 92 LYS A C 1
ATOM 788 O O . LYS A 1 92 ? 13.320 4.157 -24.022 1.00 87.75 92 LYS A O 1
ATOM 793 N N . VAL A 1 93 ? 15.342 3.415 -23.377 1.00 90.31 93 VAL A N 1
ATOM 794 C CA . VAL A 1 93 ? 16.123 4.026 -24.470 1.00 90.31 93 VAL A CA 1
ATOM 795 C C . VAL A 1 93 ? 17.068 2.969 -25.019 1.00 90.31 93 VAL A C 1
ATOM 797 O O . VAL A 1 93 ? 17.796 2.354 -24.247 1.00 90.31 93 VAL A O 1
ATOM 800 N N . GLU A 1 94 ? 17.022 2.720 -26.331 1.00 87.38 94 GLU A N 1
ATOM 801 C CA . GLU A 1 94 ? 17.923 1.770 -27.016 1.00 87.38 94 GLU A CA 1
ATOM 802 C C . GLU A 1 94 ? 17.980 0.382 -26.347 1.00 87.38 94 GLU A C 1
ATOM 804 O O . GLU A 1 94 ? 19.032 -0.225 -26.172 1.00 87.38 94 GLU A O 1
ATOM 809 N N . GLY A 1 95 ? 16.826 -0.115 -25.893 1.00 86.25 95 GLY A N 1
ATOM 810 C CA . GLY A 1 95 ? 16.731 -1.408 -25.208 1.00 86.25 95 GLY A CA 1
ATOM 811 C C . GLY A 1 95 ? 17.153 -1.402 -23.734 1.00 86.25 95 GLY A C 1
ATOM 812 O O . GLY A 1 95 ? 16.881 -2.381 -23.043 1.00 86.25 95 GLY A O 1
ATOM 813 N N . LYS A 1 96 ? 17.729 -0.310 -23.217 1.00 88.94 96 LYS A N 1
ATOM 814 C CA . LYS A 1 96 ? 18.088 -0.146 -21.801 1.00 88.94 96 LYS A CA 1
ATOM 815 C C . LYS A 1 96 ? 16.945 0.490 -21.011 1.00 88.94 96 LYS A C 1
ATOM 817 O O . LYS A 1 96 ? 16.351 1.478 -21.444 1.00 88.94 96 LYS A O 1
ATOM 822 N N . ASN A 1 97 ? 16.663 -0.066 -19.837 1.00 91.06 97 ASN A N 1
ATOM 823 C CA . ASN A 1 97 ? 15.670 0.461 -18.904 1.00 91.06 97 ASN A CA 1
ATOM 824 C C . ASN A 1 97 ? 16.332 1.429 -17.915 1.00 91.06 97 ASN A C 1
ATOM 826 O O . ASN A 1 97 ? 17.381 1.121 -17.349 1.00 91.06 97 ASN A O 1
ATOM 830 N N . PHE A 1 98 ? 15.685 2.566 -17.681 1.00 90.06 98 PHE A N 1
ATOM 831 C CA . PHE A 1 98 ? 16.031 3.542 -16.655 1.00 90.06 98 PHE A CA 1
ATOM 832 C C . PHE A 1 98 ? 15.027 3.432 -15.522 1.00 90.06 98 PHE A C 1
ATOM 834 O O . PHE A 1 98 ? 13.817 3.408 -15.766 1.00 90.06 98 PHE A O 1
ATOM 841 N N . TYR A 1 99 ? 15.546 3.368 -14.301 1.00 91.25 99 TYR A N 1
ATOM 842 C CA . TYR A 1 99 ? 14.756 3.088 -13.115 1.00 91.25 99 TYR A CA 1
ATOM 843 C C . TYR A 1 99 ? 14.752 4.278 -12.163 1.00 91.25 99 TYR A C 1
ATOM 845 O O . TYR A 1 99 ? 15.783 4.915 -11.952 1.00 91.25 99 TYR A O 1
ATOM 853 N N . GLU A 1 100 ? 13.604 4.514 -11.546 1.00 91.00 100 GLU A N 1
ATOM 854 C CA . GLU A 1 100 ? 13.450 5.304 -10.335 1.00 91.00 100 GLU A CA 1
ATOM 855 C C . GLU A 1 100 ? 13.264 4.332 -9.167 1.00 91.00 100 GLU A C 1
ATOM 857 O O . GLU A 1 100 ? 12.470 3.388 -9.237 1.00 91.00 100 GLU A O 1
ATOM 862 N N . LYS A 1 101 ? 14.056 4.521 -8.111 1.00 90.25 101 LYS A N 1
ATOM 863 C CA . LYS A 1 101 ? 13.949 3.709 -6.900 1.00 90.25 101 LYS A CA 1
ATOM 864 C C . LYS A 1 101 ? 12.971 4.371 -5.952 1.00 90.25 101 LYS A C 1
ATOM 866 O O . LYS A 1 101 ? 13.045 5.578 -5.767 1.00 90.25 101 LYS A O 1
ATOM 871 N N . THR A 1 102 ? 12.127 3.566 -5.320 1.00 93.06 102 THR A N 1
ATOM 872 C CA . THR A 1 102 ? 11.307 4.020 -4.196 1.00 93.06 102 THR A CA 1
ATOM 873 C C . THR A 1 102 ? 11.694 3.299 -2.909 1.00 93.06 102 THR A C 1
ATOM 875 O O . THR A 1 102 ? 12.466 2.336 -2.932 1.00 93.06 102 THR A O 1
ATOM 878 N N . ASN A 1 103 ? 11.180 3.763 -1.776 1.00 93.50 103 ASN A N 1
ATOM 879 C CA . ASN A 1 103 ? 11.450 3.195 -0.461 1.00 93.50 103 ASN A CA 1
ATOM 880 C C . ASN A 1 103 ? 10.158 3.081 0.383 1.00 93.50 103 ASN A C 1
ATOM 882 O O . ASN A 1 103 ? 9.126 3.651 0.014 1.00 93.50 103 ASN A O 1
ATOM 886 N N . PRO A 1 104 ? 10.191 2.347 1.514 1.00 94.69 104 PRO A N 1
ATOM 887 C CA . PRO A 1 104 ? 9.045 2.190 2.412 1.00 94.69 104 PRO A CA 1
ATOM 888 C C . PRO A 1 104 ? 8.348 3.498 2.806 1.00 94.69 104 PRO A C 1
ATOM 890 O O . PRO A 1 104 ? 7.121 3.560 2.810 1.00 94.69 104 PRO A O 1
ATOM 893 N N . ILE A 1 105 ? 9.122 4.542 3.118 1.00 94.69 105 ILE A N 1
ATOM 894 C CA . ILE A 1 105 ? 8.607 5.832 3.594 1.00 94.69 105 ILE A CA 1
ATOM 895 C C . ILE A 1 105 ? 7.851 6.546 2.471 1.00 94.69 105 ILE A C 1
ATOM 897 O O . ILE A 1 105 ? 6.724 6.996 2.672 1.00 94.69 105 ILE A O 1
ATOM 901 N N . GLU A 1 106 ? 8.432 6.599 1.275 1.00 93.75 106 GLU A N 1
ATOM 902 C CA . GLU A 1 106 ? 7.800 7.202 0.099 1.00 93.75 106 GLU A CA 1
ATOM 903 C C . GLU A 1 106 ? 6.489 6.510 -0.276 1.00 93.75 106 GLU A C 1
ATOM 905 O O . GLU A 1 106 ? 5.505 7.182 -0.586 1.00 93.75 106 GLU A O 1
ATOM 910 N N . LEU A 1 107 ? 6.435 5.174 -0.225 1.00 94.69 107 LEU A N 1
ATOM 911 C CA . LEU A 1 107 ? 5.189 4.460 -0.495 1.00 94.69 107 LEU A CA 1
ATOM 912 C C . LEU A 1 107 ? 4.120 4.739 0.563 1.00 94.69 107 LEU A C 1
ATOM 914 O O . LEU A 1 107 ? 2.958 4.939 0.203 1.00 94.69 107 LEU A O 1
ATOM 918 N N . SER A 1 108 ? 4.494 4.793 1.843 1.00 94.75 108 SER A N 1
ATOM 919 C CA . SER A 1 108 ? 3.572 5.199 2.908 1.00 94.75 108 SER A CA 1
ATOM 920 C C . SER A 1 108 ? 3.039 6.616 2.684 1.00 94.75 108 SER A C 1
ATOM 922 O O . SER A 1 108 ? 1.851 6.860 2.894 1.00 94.75 108 SER A O 1
ATOM 924 N N . PHE A 1 109 ? 3.873 7.527 2.175 1.00 93.81 109 PHE A N 1
ATOM 925 C CA . PHE A 1 109 ? 3.450 8.873 1.787 1.00 93.81 109 PHE A CA 1
ATOM 926 C C . PHE A 1 109 ? 2.443 8.888 0.641 1.00 93.81 109 PHE A C 1
ATOM 928 O O . PHE A 1 109 ? 1.425 9.569 0.736 1.00 93.81 109 PHE A O 1
ATOM 935 N N . LYS A 1 110 ? 2.663 8.089 -0.407 1.00 93.56 110 LYS A N 1
ATOM 936 C CA . LYS A 1 110 ? 1.697 7.976 -1.510 1.00 93.56 110 LYS A CA 1
ATOM 937 C C . LYS A 1 110 ? 0.342 7.461 -1.027 1.00 93.56 110 LYS A C 1
ATOM 939 O O . LYS A 1 110 ? -0.695 7.949 -1.464 1.00 93.56 110 LYS A O 1
ATOM 944 N N . ILE A 1 111 ? 0.333 6.503 -0.096 1.00 95.38 111 ILE A N 1
ATOM 945 C CA . ILE A 1 111 ? -0.913 6.016 0.516 1.00 95.38 111 ILE A CA 1
ATOM 946 C C . ILE A 1 111 ? -1.579 7.130 1.334 1.00 95.38 111 ILE A C 1
ATOM 948 O O . ILE A 1 111 ? -2.785 7.335 1.208 1.00 95.38 111 ILE A O 1
ATOM 952 N N . TYR A 1 112 ? -0.807 7.874 2.130 1.00 94.69 112 TYR A N 1
ATOM 953 C CA . TYR A 1 112 ? -1.294 9.029 2.889 1.00 94.69 112 TYR A CA 1
ATOM 954 C C . TYR A 1 112 ? -2.004 10.056 1.995 1.00 94.69 112 TYR A C 1
ATOM 956 O O . TYR A 1 112 ? -3.145 10.418 2.279 1.00 94.69 112 TYR A O 1
ATOM 964 N N . GLU A 1 113 ? -1.372 10.474 0.894 1.00 93.31 113 GLU A N 1
ATOM 965 C CA . GLU A 1 113 ? -1.923 11.468 -0.041 1.00 93.31 113 GLU A CA 1
ATOM 966 C C . GLU A 1 113 ? -3.258 11.023 -0.649 1.00 93.31 113 GLU A C 1
ATOM 968 O O . GLU A 1 113 ? -4.132 11.840 -0.938 1.00 93.31 113 GLU A O 1
ATOM 973 N N . ILE A 1 114 ? -3.446 9.717 -0.822 1.00 93.69 114 ILE A N 1
ATOM 974 C CA . ILE A 1 114 ? -4.696 9.153 -1.328 1.00 93.69 114 ILE A CA 1
ATOM 975 C C . ILE A 1 114 ? -5.768 9.142 -0.235 1.00 93.69 114 ILE A C 1
ATOM 977 O O . ILE A 1 114 ? -6.907 9.536 -0.489 1.00 93.69 114 ILE A O 1
ATOM 981 N N . LEU A 1 115 ? -5.422 8.693 0.973 1.00 93.56 115 LEU A N 1
ATOM 982 C CA . LEU A 1 115 ? -6.384 8.508 2.061 1.00 93.56 115 LEU A CA 1
ATOM 983 C C . LEU A 1 115 ? -6.850 9.826 2.689 1.00 93.56 115 LEU A C 1
ATOM 985 O O . LEU A 1 115 ? -8.010 9.908 3.082 1.00 93.56 115 LEU A O 1
ATOM 989 N N . ILE A 1 116 ? -5.998 10.855 2.748 1.00 92.12 116 ILE A N 1
ATOM 990 C CA . ILE A 1 116 ? -6.363 12.168 3.312 1.00 92.12 116 ILE A CA 1
ATOM 991 C C . ILE A 1 116 ? -7.442 12.885 2.487 1.00 92.12 116 ILE A C 1
ATOM 993 O O . ILE A 1 116 ? -8.191 13.703 3.007 1.00 92.12 116 ILE A O 1
ATOM 997 N N . ASN A 1 117 ? -7.554 12.543 1.201 1.00 89.94 117 ASN A N 1
ATOM 998 C CA . ASN A 1 117 ? -8.580 13.052 0.289 1.00 89.94 117 ASN A CA 1
ATOM 999 C C . ASN A 1 117 ? -9.869 12.200 0.310 1.00 89.94 117 ASN A C 1
ATOM 1001 O O . ASN A 1 117 ? -10.694 12.280 -0.604 1.00 89.94 117 ASN A O 1
ATOM 1005 N N . LYS A 1 118 ? -10.015 11.327 1.310 1.00 90.88 118 LYS A N 1
ATOM 1006 C CA . LYS A 1 118 ? -11.134 10.397 1.510 1.00 90.88 118 LYS A CA 1
ATOM 1007 C C . LYS A 1 118 ? -11.606 10.485 2.968 1.00 90.88 118 LYS A C 1
ATOM 1009 O O . LYS A 1 118 ? -11.113 11.300 3.739 1.00 90.88 118 LYS A O 1
ATOM 1014 N N . ASP A 1 119 ? -12.544 9.626 3.365 1.00 93.38 119 ASP A N 1
ATOM 1015 C CA . ASP A 1 119 ? -13.167 9.642 4.701 1.00 93.38 119 ASP A CA 1
ATOM 1016 C C . ASP A 1 119 ? -12.276 9.055 5.823 1.00 93.38 119 ASP A C 1
ATOM 1018 O O . ASP A 1 119 ? -12.745 8.312 6.697 1.00 93.38 119 ASP A O 1
ATOM 1022 N N . TYR A 1 120 ? -10.978 9.372 5.807 1.00 94.81 120 TYR A N 1
ATOM 1023 C CA . TYR A 1 120 ? -9.993 8.896 6.775 1.00 94.81 120 TYR A CA 1
ATOM 1024 C C . TYR A 1 120 ? -9.295 10.048 7.497 1.00 94.81 120 TYR A C 1
ATOM 1026 O O . TYR A 1 120 ? -8.941 11.069 6.917 1.00 94.81 120 TYR A O 1
ATOM 1034 N N . GLU A 1 121 ? -9.040 9.832 8.780 1.00 93.62 121 GLU A N 1
ATOM 1035 C CA . GLU A 1 121 ? -8.209 10.665 9.632 1.00 93.62 121 GLU A CA 1
ATOM 1036 C C . GLU A 1 121 ? -6.836 10.004 9.810 1.00 93.62 121 GLU A C 1
ATOM 1038 O O . GLU A 1 121 ? -6.731 8.792 10.048 1.00 93.62 121 GLU A O 1
ATOM 1043 N N . ILE A 1 122 ? -5.778 10.813 9.717 1.00 90.81 122 ILE A N 1
ATOM 1044 C CA . ILE A 1 122 ? -4.392 10.367 9.864 1.00 90.81 122 ILE A CA 1
ATOM 1045 C C . ILE A 1 122 ? -3.752 11.163 10.996 1.00 90.81 122 ILE A C 1
ATOM 1047 O O . ILE A 1 122 ? -3.558 12.370 10.895 1.00 90.81 122 ILE A O 1
ATOM 1051 N N . SER A 1 123 ? -3.445 10.479 12.098 1.00 80.31 123 SER A N 1
ATOM 1052 C CA . SER A 1 123 ? -3.168 11.150 13.374 1.00 80.31 123 SER A CA 1
ATOM 1053 C C . SER A 1 123 ? -1.718 11.611 13.568 1.00 80.31 123 SER A C 1
ATOM 1055 O O . SER A 1 123 ? -1.456 12.352 14.507 1.00 80.31 123 SER A O 1
ATOM 1057 N N . ASP A 1 124 ? -0.759 11.147 12.756 1.00 80.12 124 ASP A N 1
ATOM 1058 C CA . ASP A 1 124 ? 0.660 11.489 12.951 1.00 80.12 124 ASP A CA 1
ATOM 1059 C C . ASP A 1 124 ? 1.478 11.443 11.650 1.00 80.12 124 ASP A C 1
ATOM 1061 O O . ASP A 1 124 ? 2.051 10.419 11.279 1.00 80.12 124 ASP A O 1
ATOM 1065 N N . ILE A 1 125 ? 1.542 12.583 10.957 1.00 86.44 125 ILE A N 1
ATOM 1066 C CA . ILE A 1 125 ? 2.307 12.732 9.709 1.00 86.44 125 ILE A CA 1
ATOM 1067 C C . ILE A 1 125 ? 3.821 12.637 9.961 1.00 86.44 125 ILE A C 1
ATOM 1069 O O . ILE A 1 125 ? 4.569 12.186 9.091 1.00 86.44 125 ILE A O 1
ATOM 1073 N N . LYS A 1 126 ? 4.296 13.026 11.153 1.00 89.00 126 LYS A N 1
ATOM 1074 C CA . LYS A 1 126 ? 5.729 13.005 11.480 1.00 89.00 126 LYS A CA 1
ATOM 1075 C C . LYS A 1 126 ? 6.250 11.575 11.567 1.00 89.00 126 LYS A C 1
ATOM 1077 O O . LYS A 1 126 ? 7.344 11.307 11.077 1.00 89.00 126 LYS A O 1
ATOM 1082 N N . ASN A 1 127 ? 5.462 10.645 12.106 1.00 88.69 127 ASN A N 1
ATOM 1083 C CA . ASN A 1 127 ? 5.853 9.233 12.118 1.00 88.69 127 ASN A CA 1
ATOM 1084 C C . ASN A 1 127 ? 6.012 8.665 10.705 1.00 88.69 127 ASN A C 1
ATOM 1086 O O . ASN A 1 127 ? 6.975 7.944 10.460 1.00 88.69 127 ASN A O 1
ATOM 1090 N N . ILE A 1 128 ? 5.173 9.072 9.745 1.00 90.00 128 ILE A N 1
ATOM 1091 C CA . ILE A 1 128 ? 5.353 8.673 8.340 1.00 90.00 128 ILE A CA 1
ATOM 1092 C C . ILE A 1 128 ? 6.748 9.092 7.850 1.00 90.00 128 ILE A C 1
ATOM 1094 O O . ILE A 1 128 ? 7.456 8.272 7.275 1.00 90.00 128 ILE A O 1
ATOM 1098 N N . GLN A 1 129 ? 7.183 10.326 8.136 1.00 87.88 129 GLN A N 1
ATOM 1099 C CA . GLN A 1 129 ? 8.510 10.832 7.739 1.00 87.88 129 GLN A CA 1
ATOM 1100 C C . GLN A 1 129 ? 9.665 10.076 8.386 1.00 87.88 129 GLN A C 1
ATOM 1102 O O . GLN A 1 129 ? 10.682 9.846 7.740 1.00 87.88 129 GLN A O 1
ATOM 1107 N N . ILE A 1 130 ? 9.522 9.715 9.660 1.00 89.31 130 ILE A N 1
ATOM 1108 C CA . ILE A 1 130 ? 10.609 9.117 10.439 1.00 89.31 130 ILE A CA 1
ATOM 1109 C C . ILE A 1 130 ? 10.761 7.632 10.115 1.00 89.31 130 ILE A C 1
ATOM 1111 O O . ILE A 1 130 ? 11.880 7.140 9.976 1.00 89.31 130 ILE A O 1
ATOM 1115 N N . ASN A 1 131 ? 9.652 6.896 10.039 1.00 90.12 131 ASN A N 1
ATOM 1116 C CA . ASN A 1 131 ? 9.694 5.438 9.978 1.00 90.12 131 ASN A CA 1
ATOM 1117 C C . ASN A 1 131 ? 8.670 4.812 9.018 1.00 90.12 131 ASN A C 1
ATOM 1119 O O . ASN A 1 131 ? 8.600 3.586 8.945 1.00 90.12 131 ASN A O 1
ATOM 1123 N N . GLY A 1 132 ? 7.897 5.610 8.278 1.00 92.06 132 GLY A N 1
ATOM 1124 C CA . GLY A 1 132 ? 6.908 5.117 7.320 1.00 92.06 132 GLY A CA 1
ATOM 1125 C C . GLY A 1 132 ? 5.647 4.533 7.961 1.00 92.06 132 GLY A C 1
ATOM 1126 O O . GLY A 1 132 ? 4.907 3.830 7.273 1.00 92.06 132 GLY A O 1
ATOM 1127 N N . GLU A 1 133 ? 5.394 4.780 9.250 1.00 95.12 133 GLU A N 1
ATOM 1128 C CA . GLU A 1 133 ? 4.182 4.316 9.931 1.00 95.12 133 GLU A CA 1
ATOM 1129 C C . GLU A 1 133 ? 3.004 5.247 9.675 1.00 95.12 133 GLU A C 1
ATOM 1131 O O . GLU A 1 133 ? 3.015 6.424 10.036 1.00 95.12 133 GLU A O 1
ATOM 1136 N N . LEU A 1 134 ? 1.948 4.678 9.104 1.00 94.56 134 LEU A N 1
ATOM 1137 C CA . LEU A 1 134 ? 0.718 5.379 8.793 1.00 94.56 134 LEU A CA 1
ATOM 1138 C C . LEU A 1 134 ? -0.397 4.903 9.725 1.00 94.56 134 LEU A C 1
ATOM 1140 O O . LEU A 1 134 ? -0.896 3.785 9.595 1.00 94.56 134 LEU A O 1
ATOM 1144 N N . LYS A 1 135 ? -0.784 5.757 10.679 1.00 95.12 135 LYS A N 1
ATOM 1145 C CA . LYS A 1 135 ? -1.886 5.499 11.617 1.00 95.12 135 LYS A CA 1
ATOM 1146 C C . LYS A 1 135 ? -3.188 6.060 11.055 1.00 95.12 135 LYS A C 1
ATOM 1148 O O . LYS A 1 135 ? -3.323 7.273 10.923 1.00 95.12 135 LYS A O 1
ATOM 1153 N N . ILE A 1 136 ? -4.128 5.173 10.753 1.00 94.94 136 ILE A N 1
ATOM 1154 C CA . ILE A 1 136 ? -5.356 5.465 10.012 1.00 94.94 136 ILE A CA 1
ATOM 1155 C C . ILE A 1 136 ? -6.566 5.149 10.891 1.00 94.94 136 ILE A C 1
ATOM 1157 O O . ILE A 1 136 ? -6.608 4.123 11.578 1.00 94.94 136 ILE A O 1
ATOM 1161 N N . LYS A 1 137 ? -7.567 6.024 10.835 1.00 95.81 137 LYS A N 1
ATOM 1162 C CA . LYS A 1 137 ? -8.898 5.834 11.414 1.00 95.81 137 LYS A CA 1
ATOM 1163 C C . LYS A 1 137 ? -9.941 6.356 10.422 1.00 95.81 137 LYS A C 1
ATOM 1165 O O . LYS A 1 137 ? -9.659 7.300 9.696 1.00 95.81 137 LYS A O 1
ATOM 1170 N N . ARG A 1 138 ? -11.140 5.775 10.363 1.00 95.12 138 ARG A N 1
ATOM 1171 C CA . ARG A 1 138 ? -12.242 6.381 9.594 1.00 95.12 138 ARG A CA 1
ATOM 1172 C C . ARG A 1 138 ? -12.873 7.534 10.363 1.00 95.12 138 ARG A C 1
ATOM 1174 O O . ARG A 1 138 ? -13.079 7.424 11.573 1.00 95.12 138 ARG A O 1
ATOM 1181 N N . ILE A 1 139 ? -13.259 8.586 9.647 1.00 95.31 139 ILE A N 1
ATOM 1182 C CA . ILE A 1 139 ? -13.939 9.755 10.231 1.00 95.31 139 ILE A CA 1
ATOM 1183 C C . ILE A 1 139 ? -15.303 9.354 10.816 1.00 95.31 139 ILE A C 1
ATOM 1185 O O . ILE A 1 139 ? -15.694 9.825 11.881 1.00 95.31 139 ILE A O 1
ATOM 1189 N N . ASP A 1 140 ? -16.000 8.408 10.177 1.00 94.94 140 ASP A N 1
ATOM 1190 C CA . ASP A 1 140 ? -17.287 7.880 10.648 1.00 94.94 140 ASP A CA 1
ATOM 1191 C C . ASP A 1 140 ? -17.173 6.869 11.808 1.00 94.94 140 ASP A C 1
ATOM 1193 O O . ASP A 1 140 ? -18.169 6.257 12.194 1.00 94.94 140 ASP A O 1
ATOM 1197 N N . ASN A 1 141 ? -15.971 6.682 12.369 1.00 93.19 141 ASN A N 1
ATOM 1198 C CA . ASN A 1 141 ? -15.655 5.746 13.454 1.00 93.19 141 ASN A CA 1
ATOM 1199 C C . ASN A 1 141 ? -15.984 4.268 13.166 1.00 93.19 141 ASN A C 1
ATOM 1201 O O . ASN A 1 141 ? -15.940 3.441 14.083 1.00 93.19 141 ASN A O 1
ATOM 1205 N N . LYS A 1 142 ? -16.296 3.894 11.918 1.00 95.25 142 LYS A N 1
ATOM 1206 C CA . LYS A 1 142 ? -16.462 2.482 11.559 1.00 95.25 142 LYS A CA 1
ATOM 1207 C C . LYS A 1 142 ? -15.109 1.779 11.501 1.00 95.25 142 LYS A C 1
ATOM 1209 O O . LYS A 1 142 ? -14.054 2.399 11.375 1.00 95.25 142 LYS A O 1
ATOM 1214 N N . LYS A 1 143 ? -15.152 0.449 11.577 1.00 96.44 143 LYS A N 1
ATOM 1215 C CA . LYS A 1 143 ? -13.966 -0.392 11.391 1.00 96.44 143 LYS A CA 1
ATOM 1216 C C . LYS A 1 143 ? -13.438 -0.260 9.963 1.00 96.44 143 LYS A C 1
ATOM 1218 O O . LYS A 1 143 ? -14.223 -0.252 9.018 1.00 96.44 143 LYS A O 1
ATOM 1223 N N . ILE A 1 144 ? -12.118 -0.221 9.840 1.00 96.06 144 ILE A N 1
ATOM 1224 C CA . ILE A 1 144 ? -11.380 -0.320 8.582 1.00 96.06 144 ILE A CA 1
ATOM 1225 C C . ILE A 1 144 ? -11.145 -1.802 8.295 1.00 96.06 144 ILE A C 1
ATOM 1227 O O . ILE A 1 144 ? -10.717 -2.538 9.186 1.00 96.06 144 ILE A O 1
ATOM 1231 N N . SER A 1 145 ? -11.397 -2.234 7.063 1.00 95.81 145 SER A N 1
ATOM 1232 C CA . SER A 1 145 ? -11.089 -3.575 6.566 1.00 95.81 145 SER A CA 1
ATOM 1233 C C . SER A 1 145 ? -9.873 -3.515 5.647 1.00 95.81 145 SER A C 1
ATOM 1235 O O . SER A 1 145 ? -9.986 -3.029 4.525 1.00 95.81 145 SER A O 1
ATOM 1237 N N . ILE A 1 146 ? -8.742 -4.096 6.045 1.00 96.25 146 ILE A N 1
ATOM 1238 C CA . ILE A 1 146 ? -7.586 -4.263 5.153 1.00 96.25 146 ILE A CA 1
ATOM 1239 C C . ILE A 1 146 ? -7.513 -5.703 4.657 1.00 96.25 146 ILE A C 1
ATOM 1241 O O . ILE A 1 146 ? -7.670 -6.636 5.444 1.00 96.25 146 ILE A O 1
ATOM 1245 N N . LYS A 1 147 ? -7.280 -5.887 3.353 1.00 95.44 147 LYS A N 1
ATOM 1246 C CA . LYS A 1 147 ? -7.021 -7.201 2.745 1.00 95.44 147 LYS A CA 1
ATOM 1247 C C . LYS A 1 147 ? -5.708 -7.178 1.977 1.00 95.44 147 LYS A C 1
ATOM 1249 O O . LYS A 1 147 ? -5.513 -6.290 1.153 1.00 95.44 147 LYS A O 1
ATOM 1254 N N . LYS A 1 148 ? -4.839 -8.161 2.188 1.00 94.25 148 LYS A N 1
ATOM 1255 C CA . LYS A 1 148 ? -3.568 -8.292 1.456 1.00 94.25 148 LYS A CA 1
ATOM 1256 C C . LYS A 1 148 ? -3.183 -9.756 1.295 1.00 94.25 148 LYS A C 1
ATOM 1258 O O . LYS A 1 148 ? -3.642 -10.592 2.064 1.00 94.25 148 LYS A O 1
ATOM 1263 N N . ASN A 1 149 ? -2.295 -10.062 0.355 1.00 91.19 149 ASN A N 1
ATOM 1264 C CA . ASN A 1 149 ? -1.662 -11.379 0.327 1.00 91.19 149 ASN A CA 1
ATOM 1265 C C . ASN A 1 149 ? -0.819 -11.576 1.607 1.00 91.19 149 ASN A C 1
ATOM 1267 O O . ASN A 1 149 ? -0.179 -10.637 2.099 1.00 91.19 149 ASN A O 1
ATOM 1271 N N . LYS A 1 150 ? -0.808 -12.792 2.157 1.00 86.19 150 LYS A N 1
ATOM 1272 C CA . LYS A 1 150 ? -0.037 -13.146 3.355 1.00 86.19 150 LYS A CA 1
ATOM 1273 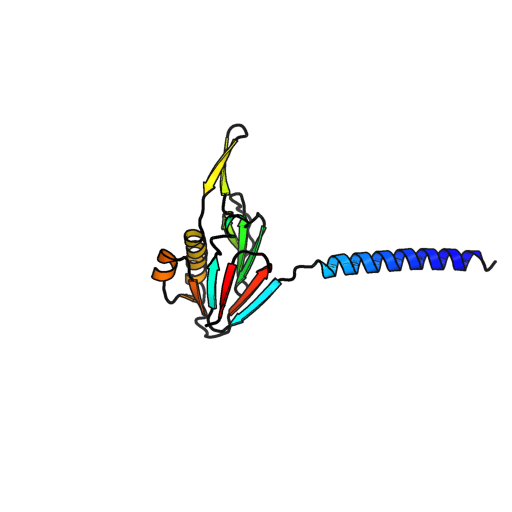C C . LYS A 1 150 ? 1.442 -12.783 3.246 1.00 86.19 150 LYS A C 1
ATOM 1275 O O . LYS A 1 150 ? 2.018 -12.250 4.192 1.00 86.19 150 LYS A O 1
ATOM 1280 N N . HIS A 1 151 ? 2.029 -12.985 2.069 1.00 87.81 151 HIS A N 1
ATOM 1281 C CA . HIS A 1 151 ? 3.443 -12.702 1.812 1.00 87.81 151 HIS A CA 1
ATOM 1282 C C . HIS A 1 151 ? 3.728 -11.261 1.372 1.00 87.81 151 HIS A C 1
ATOM 1284 O O . HIS A 1 151 ? 4.891 -10.893 1.219 1.00 87.81 151 HIS A O 1
ATOM 1290 N N . TYR A 1 152 ? 2.693 -10.435 1.199 1.00 93.12 152 TYR A N 1
ATOM 1291 C CA . TYR A 1 152 ? 2.870 -9.035 0.835 1.00 93.12 152 TYR A CA 1
ATOM 1292 C C . TYR A 1 152 ? 3.522 -8.263 2.001 1.00 93.12 152 TYR A C 1
ATOM 1294 O O . TYR A 1 152 ? 3.016 -8.364 3.132 1.00 93.12 152 TYR A O 1
ATOM 1302 N N . PRO A 1 153 ? 4.610 -7.495 1.760 1.00 94.56 153 PRO A N 1
ATOM 1303 C CA . PRO A 1 153 ? 5.464 -6.906 2.798 1.00 94.56 153 PRO A CA 1
ATOM 1304 C C . PRO A 1 153 ? 4.865 -5.635 3.420 1.00 94.56 153 PRO A C 1
ATOM 1306 O O . PRO A 1 153 ? 5.543 -4.624 3.598 1.00 94.56 153 PRO A O 1
ATOM 1309 N N . LEU A 1 154 ? 3.580 -5.691 3.765 1.00 95.56 154 LEU A N 1
ATOM 1310 C CA . LEU A 1 154 ? 2.861 -4.672 4.516 1.00 95.56 154 LEU A CA 1
ATOM 1311 C C . LEU A 1 154 ? 2.535 -5.225 5.903 1.00 95.56 154 LEU A C 1
ATOM 1313 O O . LEU A 1 154 ? 1.752 -6.165 6.043 1.00 95.56 154 LEU A O 1
ATOM 1317 N N . ILE A 1 155 ? 3.145 -4.634 6.922 1.00 94.81 155 ILE A N 1
ATOM 1318 C CA . ILE A 1 155 ? 2.877 -4.904 8.331 1.00 94.81 155 ILE A CA 1
ATOM 1319 C C . ILE A 1 155 ? 1.645 -4.098 8.732 1.00 94.81 155 ILE A C 1
ATOM 1321 O O . ILE A 1 155 ? 1.537 -2.910 8.418 1.00 94.81 155 ILE A O 1
ATOM 1325 N N . ILE A 1 156 ? 0.715 -4.755 9.418 1.00 94.06 156 ILE A N 1
ATOM 1326 C CA . ILE A 1 156 ? -0.549 -4.170 9.855 1.00 94.06 156 ILE A CA 1
ATOM 1327 C C . ILE A 1 156 ? -0.703 -4.477 11.342 1.00 94.06 156 ILE A C 1
ATOM 1329 O O . ILE A 1 156 ? -0.788 -5.642 11.719 1.00 94.06 156 ILE A O 1
ATOM 1333 N N . ASN A 1 157 ? -0.745 -3.431 12.166 1.00 93.12 157 ASN A N 1
ATOM 1334 C CA . ASN A 1 157 ? -0.929 -3.541 13.609 1.00 93.12 157 ASN A CA 1
ATOM 1335 C C . ASN A 1 157 ? -2.267 -2.918 14.019 1.00 93.12 157 ASN A C 1
ATOM 1337 O O . ASN A 1 157 ? -2.581 -1.786 13.635 1.00 93.12 157 ASN A O 1
ATOM 1341 N N . GLU A 1 158 ? -3.031 -3.648 14.827 1.00 89.12 158 GLU A N 1
ATOM 1342 C CA . GLU A 1 158 ? -4.246 -3.155 15.476 1.00 89.12 158 GLU A CA 1
ATOM 1343 C C . GLU A 1 158 ? -3.860 -2.309 16.702 1.00 89.12 158 GLU A C 1
ATOM 1345 O O . GLU A 1 158 ? -2.886 -2.621 17.395 1.00 89.12 158 GLU A O 1
ATOM 1350 N N . LYS A 1 159 ? -4.578 -1.209 16.944 1.00 75.88 159 LYS A N 1
ATOM 1351 C CA . LYS A 1 159 ? -4.401 -0.346 18.120 1.00 75.88 159 LYS A CA 1
ATOM 1352 C C . LYS A 1 159 ? -5.740 -0.015 18.755 1.00 75.88 159 LYS A C 1
ATOM 1354 O O . LYS A 1 159 ? -6.731 0.092 17.997 1.00 75.88 159 LYS A O 1
#

Sequence (159 aa):
MVLVGNKFFNLLFFYFKNYLFLYFLIISCGNDLDKINSPQIVIKYDSFNFNKIEEDDFFLIDNIKFIHKKYHTKNISENSYILPTPNFIIRKVEGKNFYEKTNPIELSFKIYEILINKDYEISDIKNIQINGELKIKRIDNKKISIKKNKHYPLIINEK

Radius of gyration: 22.51 Å; chains: 1; bounding box: 43×69×45 Å

Secondary structure (DSSP, 8-state):
--HHHHHHHHHHHHHHHHHHHHHHHHHHTS--EEEEEESEEEEEE-TTT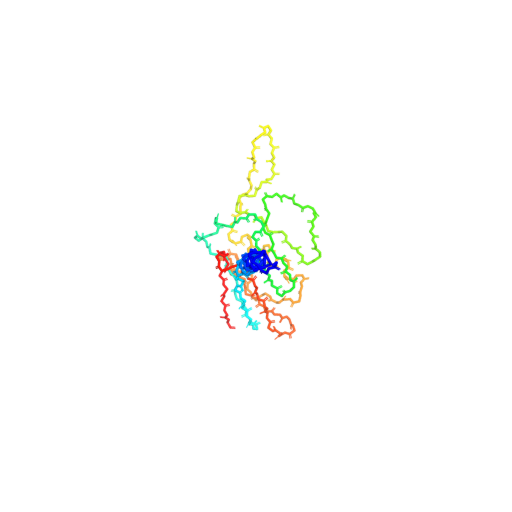GGG--TT-EEEETTEEEEEEEE------TTEEEEEEEEEEEEEETTEEEEEE--HHHHHHHHHHHHTTTTEEE--HHHHHHH--EEEEETT-PPEEEEEETTSSEEEEE-